Protein AF-A0A5R2MVV4-F1 (afdb_monomer_lite)

Sequence (108 aa):
FAVPTYVWEAGVRDVSDLHKFADKFGKKMYGIEPGSNQLMMDAIADPAFGLDGWHVVESSEAGMLSEVGYEIKEKQFIVFQGWAPHPMNTMYDFKYLTGGDKFFGPNF

Structure (mmCIF, N/CA/C/O backbone):
data_AF-A0A5R2MVV4-F1
#
_entry.id   AF-A0A5R2MVV4-F1
#
loop_
_atom_site.group_PDB
_atom_site.id
_atom_site.type_symbol
_atom_site.label_atom_id
_atom_site.label_alt_id
_atom_site.label_comp_id
_atom_site.label_asym_id
_atom_site.label_entity_id
_atom_site.label_seq_id
_atom_site.pdbx_PDB_ins_code
_atom_site.Cartn_x
_atom_site.Cartn_y
_atom_site.Cartn_z
_atom_site.occupancy
_atom_site.B_iso_or_equiv
_atom_site.auth_seq_id
_atom_site.auth_comp_id
_atom_site.auth_asym_id
_atom_site.auth_atom_id
_atom_site.pdbx_PDB_model_num
ATOM 1 N N . PHE A 1 1 ? 5.109 -0.021 -1.865 1.00 91.94 1 PHE A N 1
ATOM 2 C CA . PHE A 1 1 ? 3.655 0.163 -1.619 1.00 91.94 1 PHE A CA 1
ATOM 3 C C . PHE A 1 1 ? 3.444 0.653 -0.203 1.00 91.94 1 PHE A C 1
ATOM 5 O O . PHE A 1 1 ? 4.374 0.556 0.590 1.00 91.94 1 PHE A O 1
ATOM 12 N N . ALA A 1 2 ? 2.263 1.172 0.116 1.00 96.19 2 ALA A N 1
ATOM 13 C CA . ALA A 1 2 ? 1.977 1.720 1.435 1.00 96.19 2 ALA A CA 1
ATOM 14 C C . ALA A 1 2 ? 0.631 1.241 1.981 1.00 96.19 2 ALA A C 1
ATOM 16 O O . ALA A 1 2 ? -0.283 0.932 1.214 1.00 96.19 2 ALA A O 1
ATOM 17 N N . VAL A 1 3 ? 0.529 1.205 3.309 1.00 98.31 3 VAL A N 1
ATOM 18 C CA . VAL A 1 3 ? -0.703 0.928 4.061 1.00 98.31 3 VAL A CA 1
ATOM 19 C C . VAL A 1 3 ? -0.837 1.930 5.212 1.00 98.31 3 VAL A C 1
ATOM 21 O O . VAL A 1 3 ? 0.186 2.382 5.736 1.00 98.31 3 VAL A O 1
ATOM 24 N N . PRO A 1 4 ? -2.058 2.275 5.656 1.00 98.50 4 PRO A N 1
ATOM 25 C CA . PRO A 1 4 ? -2.253 3.127 6.828 1.00 98.50 4 PRO A CA 1
ATOM 26 C C . PRO A 1 4 ? -1.517 2.602 8.067 1.00 98.50 4 PRO A C 1
ATOM 28 O O . PRO A 1 4 ? -1.396 1.389 8.252 1.00 98.50 4 PRO A O 1
ATOM 31 N N . THR A 1 5 ? -1.078 3.488 8.964 1.00 98.31 5 THR A N 1
ATOM 32 C CA . THR A 1 5 ? -0.256 3.084 10.122 1.00 98.31 5 THR A CA 1
ATOM 33 C C . THR A 1 5 ? -0.954 2.045 11.004 1.00 98.31 5 THR A C 1
ATOM 35 O O . THR A 1 5 ? -0.318 1.088 11.431 1.00 98.31 5 THR A O 1
ATOM 38 N N . TYR A 1 6 ? -2.276 2.127 11.179 1.00 98.25 6 TYR A N 1
ATOM 39 C CA . TYR A 1 6 ? -3.031 1.128 11.948 1.00 98.25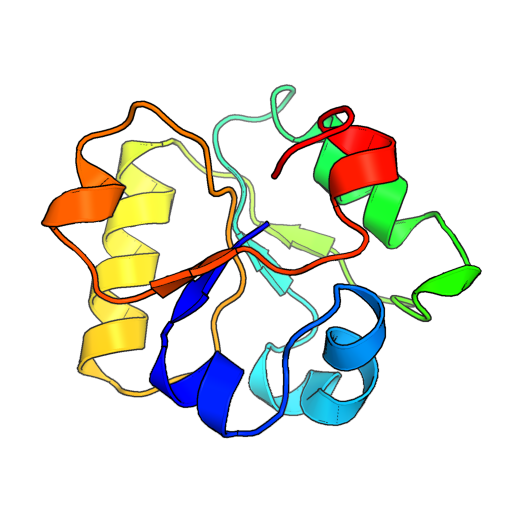 6 TYR A CA 1
ATOM 40 C C . TYR A 1 6 ? -3.076 -0.261 11.281 1.00 98.25 6 TYR A C 1
ATOM 42 O O . TYR A 1 6 ? -3.169 -1.277 11.967 1.00 98.25 6 TYR A O 1
ATOM 50 N N . VAL A 1 7 ? -2.995 -0.328 9.949 1.00 98.69 7 VAL A N 1
ATOM 51 C CA . VAL A 1 7 ? -2.886 -1.590 9.197 1.00 98.69 7 VAL A CA 1
ATOM 52 C C . VAL A 1 7 ? -1.483 -2.173 9.365 1.00 98.69 7 VAL A C 1
ATOM 54 O O . VAL A 1 7 ? -1.320 -3.375 9.578 1.00 98.69 7 VAL A O 1
ATOM 57 N N . TRP A 1 8 ? -0.468 -1.309 9.348 1.00 98.44 8 TRP A N 1
ATOM 58 C CA . TRP A 1 8 ? 0.915 -1.698 9.607 1.00 98.44 8 TRP A CA 1
ATOM 59 C C . TRP A 1 8 ? 1.118 -2.227 11.035 1.00 98.44 8 TRP A C 1
ATOM 61 O O . TRP A 1 8 ? 1.753 -3.262 11.253 1.00 98.44 8 TRP A O 1
ATOM 71 N N . GLU A 1 9 ? 0.526 -1.556 12.023 1.00 98.06 9 GLU A N 1
ATOM 72 C CA . GLU A 1 9 ? 0.525 -1.977 13.427 1.00 98.06 9 GLU A CA 1
ATOM 73 C C . GLU A 1 9 ? -0.227 -3.295 13.639 1.00 98.06 9 GLU A C 1
ATOM 75 O O . GLU A 1 9 ? 0.190 -4.102 14.470 1.00 98.06 9 GLU A O 1
ATOM 80 N N . ALA A 1 10 ? -1.264 -3.561 12.837 1.00 97.94 10 ALA A N 1
ATOM 81 C CA . ALA A 1 10 ? -1.973 -4.840 12.819 1.00 97.94 10 ALA A CA 1
ATOM 82 C C . ALA A 1 10 ? -1.145 -6.005 12.236 1.00 97.94 10 ALA A C 1
ATOM 84 O O . ALA A 1 10 ? -1.591 -7.151 12.298 1.00 97.94 10 ALA A O 1
ATOM 85 N N . GLY A 1 11 ? 0.053 -5.734 11.706 1.00 97.56 11 GLY A N 1
ATOM 86 C CA . GLY A 1 11 ? 1.016 -6.750 11.281 1.00 97.56 11 GLY A CA 1
ATOM 87 C C . GLY A 1 11 ? 1.288 -6.808 9.779 1.00 97.56 11 GLY A C 1
ATOM 88 O O . GLY A 1 11 ? 1.972 -7.731 9.352 1.00 97.56 11 GLY A O 1
ATOM 89 N N . VAL A 1 12 ? 0.789 -5.856 8.983 1.00 97.81 12 VAL A N 1
ATOM 90 C CA . VAL A 1 12 ? 1.092 -5.770 7.544 1.00 97.81 12 VAL A CA 1
ATOM 91 C C . VAL A 1 12 ? 2.330 -4.900 7.343 1.00 97.81 12 VAL A C 1
ATOM 93 O O . VAL A 1 12 ? 2.217 -3.680 7.231 1.00 97.81 12 VAL A O 1
ATOM 96 N N . ARG A 1 13 ? 3.523 -5.499 7.360 1.00 95.88 13 ARG A N 1
ATOM 97 C CA . ARG A 1 13 ? 4.793 -4.749 7.318 1.00 95.88 13 ARG A CA 1
ATOM 98 C C . ARG A 1 13 ? 5.599 -5.002 6.055 1.00 95.88 13 ARG A C 1
ATOM 100 O O . ARG A 1 13 ? 6.342 -4.118 5.642 1.00 95.88 13 ARG A O 1
ATOM 107 N N . ASP A 1 14 ? 5.396 -6.153 5.436 1.00 94.44 14 ASP A N 1
ATOM 108 C CA . ASP A 1 14 ? 5.978 -6.554 4.164 1.00 94.44 14 ASP A CA 1
ATOM 109 C C . ASP A 1 14 ? 4.883 -6.768 3.107 1.00 94.44 14 ASP A C 1
ATOM 111 O O . ASP A 1 14 ? 3.734 -7.066 3.444 1.00 94.44 14 ASP A O 1
ATOM 115 N N . VAL A 1 15 ? 5.213 -6.655 1.817 1.00 94.06 15 VAL A N 1
ATOM 116 C CA . VAL A 1 15 ? 4.267 -6.994 0.733 1.00 94.06 15 VAL A CA 1
ATOM 117 C C . VAL A 1 15 ? 3.764 -8.436 0.870 1.00 94.06 15 VAL A C 1
ATOM 119 O O . VAL A 1 15 ? 2.582 -8.696 0.641 1.00 94.06 15 VAL A O 1
ATOM 122 N N . SER A 1 16 ? 4.613 -9.359 1.335 1.00 93.62 16 SER A N 1
ATOM 123 C CA . SER A 1 16 ? 4.216 -10.742 1.618 1.00 93.62 16 SER A CA 1
ATOM 124 C C . SER A 1 16 ? 3.243 -10.863 2.789 1.00 93.62 16 SER A C 1
ATOM 126 O O . SER A 1 16 ? 2.636 -11.911 2.936 1.00 93.62 16 SER A O 1
ATOM 128 N N . ASP A 1 17 ? 3.016 -9.844 3.620 1.00 96.88 17 ASP A N 1
ATOM 129 C CA . ASP A 1 17 ? 2.013 -9.929 4.688 1.00 96.88 17 ASP A CA 1
ATOM 130 C C . ASP A 1 17 ? 0.582 -9.712 4.179 1.00 96.88 17 ASP A C 1
ATOM 132 O O . ASP A 1 17 ? -0.374 -10.102 4.855 1.00 96.88 17 ASP A O 1
ATOM 136 N N . LEU A 1 18 ? 0.407 -9.133 2.987 1.00 96.94 18 LEU A N 1
ATOM 137 C CA . LEU A 1 18 ? -0.908 -8.812 2.425 1.00 96.94 18 LEU A CA 1
ATOM 138 C C . LEU A 1 18 ? -1.808 -10.051 2.295 1.00 96.94 18 LEU A C 1
ATOM 140 O O . LEU A 1 18 ? -2.993 -9.982 2.629 1.00 96.94 18 LEU A O 1
ATOM 144 N N . HIS A 1 19 ? -1.256 -11.204 1.892 1.00 95.94 19 HIS A N 1
ATOM 145 C CA . HIS A 1 19 ? -2.040 -12.435 1.732 1.00 95.94 19 HIS A CA 1
ATOM 146 C C . HIS A 1 19 ? -2.669 -12.916 3.049 1.00 95.94 19 HIS A C 1
ATOM 148 O O . HIS A 1 19 ? -3.747 -13.509 3.031 1.00 95.94 19 HIS A O 1
ATOM 154 N N . LYS A 1 20 ? -2.052 -12.613 4.201 1.00 97.31 20 LYS A N 1
ATOM 155 C CA . LYS A 1 20 ? -2.559 -12.990 5.534 1.00 97.31 20 LYS A CA 1
ATOM 156 C C . LYS A 1 20 ? -3.867 -12.272 5.881 1.00 97.31 20 LYS A C 1
ATOM 158 O O . LYS A 1 20 ? -4.607 -12.728 6.748 1.00 97.31 20 LYS A O 1
ATOM 163 N N . PHE A 1 21 ? -4.152 -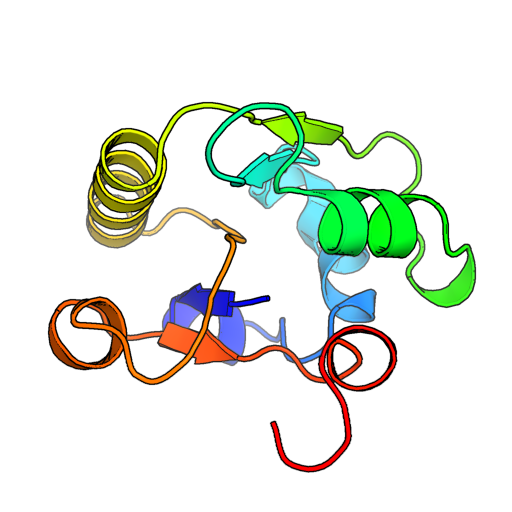11.163 5.199 1.00 97.88 21 PHE A N 1
ATOM 164 C CA . PHE A 1 21 ? -5.325 -10.315 5.408 1.00 97.88 21 PHE A CA 1
ATOM 165 C C . PHE A 1 21 ? -6.123 -10.105 4.113 1.00 97.88 21 PHE A C 1
ATOM 167 O O . PHE A 1 21 ? -6.849 -9.119 3.998 1.00 97.88 21 PHE A O 1
ATOM 174 N N . ALA A 1 22 ? -6.003 -11.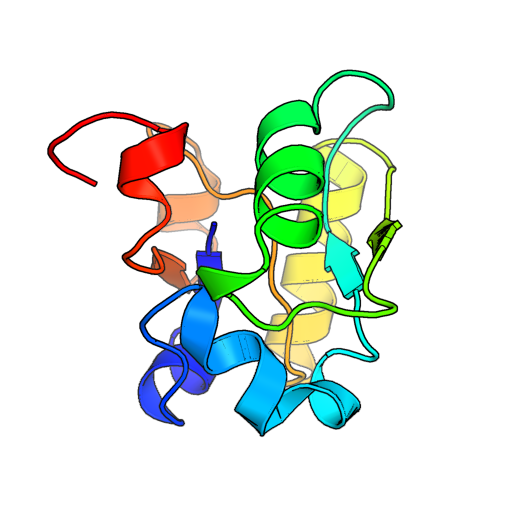017 3.142 1.00 97.56 22 ALA A N 1
ATOM 175 C CA . ALA A 1 22 ? -6.570 -10.871 1.800 1.00 97.56 22 ALA A CA 1
ATOM 176 C C . ALA A 1 22 ? -8.059 -10.483 1.784 1.00 97.56 22 ALA A C 1
ATOM 178 O O . ALA A 1 22 ? -8.454 -9.624 0.995 1.00 97.56 22 ALA A O 1
ATOM 179 N N . ASP A 1 23 ? -8.862 -11.051 2.689 1.00 97.56 23 ASP A N 1
ATOM 180 C CA . ASP A 1 23 ? -10.293 -10.747 2.804 1.00 97.56 23 ASP A CA 1
ATOM 181 C C . ASP A 1 23 ? -10.553 -9.293 3.216 1.00 97.56 23 ASP A C 1
ATOM 183 O O . ASP A 1 23 ? -11.496 -8.673 2.732 1.00 97.56 23 ASP A O 1
ATOM 187 N N . LYS A 1 24 ? -9.691 -8.717 4.065 1.00 98.12 24 LYS A N 1
ATOM 188 C CA . LYS A 1 24 ? -9.820 -7.321 4.508 1.00 98.12 24 LYS A CA 1
ATOM 189 C C . LYS A 1 24 ? -9.490 -6.325 3.402 1.00 98.12 24 LYS A C 1
ATOM 191 O O . LYS A 1 24 ? -10.075 -5.253 3.373 1.00 98.12 24 LYS A O 1
ATOM 196 N N . PHE A 1 25 ? -8.570 -6.686 2.510 1.00 98.31 25 PHE A N 1
ATOM 197 C CA . PHE A 1 25 ? -8.202 -5.876 1.347 1.00 98.31 25 PHE A CA 1
ATOM 198 C C . PHE A 1 25 ? -9.083 -6.154 0.121 1.00 98.31 25 PHE A C 1
ATOM 200 O O . PHE A 1 25 ? -8.896 -5.538 -0.927 1.00 98.31 25 PHE A O 1
ATOM 207 N N . GLY A 1 26 ? -9.985 -7.141 0.188 1.00 97.94 26 GLY A N 1
ATOM 208 C CA . GLY A 1 26 ? -10.762 -7.596 -0.967 1.00 97.94 26 GLY A CA 1
ATOM 209 C C . GLY A 1 26 ? -9.894 -8.052 -2.146 1.00 97.94 26 GLY A C 1
ATOM 210 O O . GLY A 1 26 ? -10.344 -7.983 -3.290 1.00 97.94 26 GLY A O 1
ATOM 211 N N . LYS A 1 27 ? -8.650 -8.473 -1.873 1.00 98.19 27 LYS A N 1
ATOM 212 C CA . LYS A 1 27 ? -7.613 -8.783 -2.870 1.00 98.19 27 LYS A CA 1
ATOM 213 C C . LYS A 1 27 ? -7.366 -7.656 -3.888 1.00 98.19 27 LYS A C 1
ATOM 215 O O . LYS A 1 27 ? -7.230 -7.904 -5.088 1.00 98.19 27 LYS A O 1
ATOM 220 N N . LYS A 1 28 ? -7.329 -6.407 -3.422 1.00 98.38 28 LYS A N 1
ATOM 221 C CA . LYS A 1 28 ? -7.122 -5.218 -4.259 1.00 98.38 28 LYS A CA 1
ATOM 222 C C . LYS A 1 28 ? -5.871 -4.454 -3.857 1.00 98.38 28 LYS A C 1
ATOM 224 O O . LYS A 1 28 ? -5.598 -4.279 -2.672 1.00 98.38 28 LYS A O 1
ATOM 229 N N . MET A 1 29 ? -5.166 -3.938 -4.857 1.00 97.81 29 MET A N 1
ATOM 230 C CA . MET A 1 29 ? -4.157 -2.893 -4.686 1.00 97.81 29 MET A CA 1
ATOM 231 C C . MET A 1 29 ? -4.583 -1.652 -5.461 1.00 97.81 29 MET A C 1
ATOM 233 O O . MET A 1 29 ? -4.975 -1.760 -6.618 1.00 97.81 29 MET A O 1
ATOM 237 N N . TYR A 1 30 ? -4.529 -0.480 -4.839 1.00 98.25 30 TYR A N 1
ATOM 238 C CA . TYR A 1 30 ? -5.032 0.753 -5.442 1.00 98.25 30 TYR A CA 1
ATOM 239 C C . TYR A 1 30 ? -3.901 1.515 -6.130 1.00 98.25 30 TYR A C 1
ATOM 241 O O . TYR A 1 30 ? -3.024 2.088 -5.476 1.00 98.25 30 TYR A O 1
ATOM 249 N N . GLY A 1 31 ? -3.923 1.469 -7.458 1.00 97.25 31 GLY A N 1
ATOM 250 C CA . GLY A 1 31 ? -2.988 2.150 -8.340 1.00 97.25 31 GLY A CA 1
ATOM 251 C C . GLY A 1 31 ? -3.525 3.491 -8.834 1.00 97.25 31 GLY A C 1
ATOM 252 O O . GLY A 1 31 ? -4.573 3.973 -8.402 1.00 97.25 31 GLY A O 1
ATOM 253 N N . ILE A 1 32 ? -2.791 4.085 -9.764 1.00 97.12 32 ILE A N 1
ATOM 254 C CA . ILE A 1 32 ? -3.100 5.368 -10.401 1.00 97.12 32 ILE A CA 1
ATOM 255 C C . ILE A 1 32 ? -3.568 5.133 -11.847 1.00 97.12 32 ILE A C 1
ATOM 257 O O . ILE A 1 32 ? -4.316 4.184 -12.097 1.00 97.12 32 ILE A O 1
ATOM 261 N N . GLU A 1 33 ? -3.188 5.985 -12.797 1.00 97.25 33 GLU A N 1
ATOM 262 C CA . GLU A 1 33 ? -3.620 5.887 -14.191 1.00 97.25 33 GLU A CA 1
ATOM 263 C C . GLU A 1 33 ? -3.218 4.553 -14.841 1.00 97.25 33 GLU A C 1
ATOM 265 O O . GLU A 1 33 ? -2.135 4.023 -14.558 1.00 97.25 33 GLU A O 1
ATOM 270 N N . PRO A 1 34 ? -4.048 4.028 -15.763 1.00 95.69 34 PRO A N 1
ATOM 271 C CA . PRO A 1 34 ? -3.682 2.875 -16.570 1.00 95.69 34 PRO A CA 1
ATOM 272 C C . PRO A 1 34 ? -2.313 3.047 -17.233 1.00 95.69 34 PRO A C 1
ATOM 274 O O . PRO A 1 34 ? -2.037 4.063 -17.873 1.00 95.69 34 PRO A O 1
ATOM 277 N N . GLY A 1 35 ? -1.458 2.036 -17.083 1.00 93.25 35 GLY A N 1
ATOM 278 C CA . GLY A 1 35 ? -0.087 2.037 -17.610 1.00 93.25 35 GLY A CA 1
ATOM 279 C C . GLY A 1 35 ? 0.994 2.533 -16.640 1.00 93.25 35 GLY A C 1
ATOM 280 O O . GLY A 1 35 ? 2.175 2.360 -16.932 1.00 93.25 35 GLY A O 1
ATOM 281 N N . SER A 1 36 ? 0.628 3.064 -15.469 1.00 93.81 36 SER A N 1
ATOM 282 C CA . SER A 1 36 ? 1.582 3.543 -14.448 1.00 93.81 36 SER A CA 1
ATOM 283 C C . SER A 1 36 ? 1.782 2.568 -13.275 1.00 93.81 36 SER A C 1
ATOM 285 O O . SER A 1 36 ? 2.541 2.842 -12.343 1.00 93.81 36 SER A O 1
ATOM 287 N N . ASN A 1 37 ? 1.115 1.412 -13.318 1.00 94.62 37 ASN A N 1
ATOM 288 C CA . ASN A 1 37 ? 0.992 0.483 -12.190 1.00 94.62 37 ASN A CA 1
ATOM 289 C C . ASN A 1 37 ? 1.900 -0.754 -12.296 1.00 94.62 37 ASN A C 1
ATOM 291 O O . ASN A 1 37 ? 1.700 -1.726 -11.568 1.00 94.62 37 ASN A O 1
ATOM 295 N N . GLN A 1 38 ? 2.889 -0.744 -13.199 1.00 93.38 38 GLN A N 1
ATOM 296 C CA . GLN A 1 38 ? 3.677 -1.935 -13.543 1.00 93.38 38 GLN A CA 1
ATOM 297 C C . GLN A 1 38 ? 4.284 -2.625 -12.315 1.00 93.38 38 GLN A C 1
ATOM 299 O O . GLN A 1 38 ? 4.158 -3.833 -12.177 1.00 93.38 38 GLN A O 1
ATOM 304 N N . LEU A 1 39 ? 4.837 -1.863 -11.366 1.00 90.88 39 LEU A N 1
ATOM 305 C CA . LEU A 1 39 ? 5.441 -2.435 -10.158 1.00 90.88 39 LEU A CA 1
ATOM 306 C C . LEU A 1 39 ? 4.432 -3.205 -9.291 1.00 90.88 39 LEU A C 1
ATOM 308 O O . LEU A 1 39 ? 4.791 -4.212 -8.689 1.00 90.88 39 LEU A O 1
ATOM 312 N N . MET A 1 40 ? 3.171 -2.763 -9.223 1.00 93.62 40 MET A N 1
ATOM 313 C CA . MET A 1 40 ? 2.123 -3.518 -8.523 1.00 93.62 40 MET A CA 1
ATOM 314 C C . MET A 1 40 ? 1.765 -4.797 -9.258 1.00 93.62 40 MET A C 1
ATOM 316 O O . MET A 1 40 ? 1.602 -5.835 -8.624 1.00 93.62 40 MET A O 1
ATOM 320 N N . MET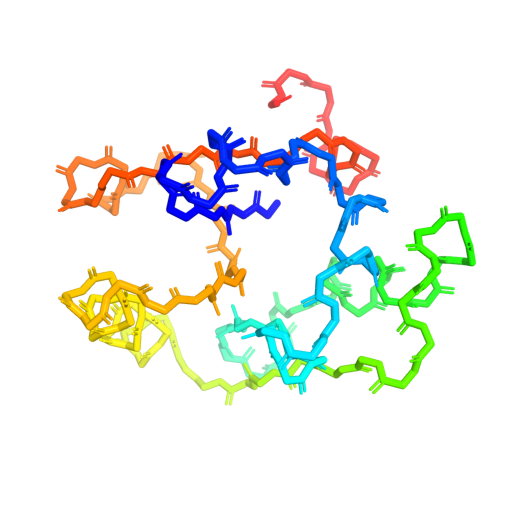 A 1 41 ? 1.653 -4.722 -10.584 1.00 94.50 41 MET A N 1
ATOM 321 C CA . MET A 1 41 ? 1.378 -5.894 -11.412 1.00 94.50 41 MET A CA 1
ATOM 322 C C . MET A 1 41 ? 2.494 -6.933 -11.256 1.00 94.50 41 MET A C 1
ATOM 324 O O . MET A 1 41 ? 2.208 -8.114 -11.077 1.00 94.50 41 MET A O 1
ATOM 328 N N . ASP A 1 42 ? 3.752 -6.487 -11.231 1.00 93.06 42 ASP A N 1
ATOM 329 C CA . ASP A 1 42 ? 4.914 -7.350 -11.021 1.00 93.06 42 ASP A CA 1
ATOM 330 C C . ASP A 1 42 ? 4.905 -7.981 -9.622 1.00 93.06 42 ASP A C 1
ATOM 332 O O . ASP A 1 42 ? 5.190 -9.167 -9.479 1.00 93.06 42 ASP A O 1
ATOM 336 N N . ALA A 1 43 ? 4.535 -7.221 -8.587 1.00 92.44 43 ALA A N 1
ATOM 337 C CA . ALA A 1 43 ? 4.407 -7.753 -7.233 1.00 92.44 43 ALA A CA 1
ATOM 338 C C . ALA A 1 43 ? 3.274 -8.781 -7.108 1.00 92.44 43 ALA A C 1
ATOM 340 O O . ALA A 1 43 ? 3.445 -9.788 -6.428 1.00 92.44 43 ALA A O 1
ATOM 341 N N . ILE A 1 44 ? 2.138 -8.564 -7.779 1.00 94.62 44 ILE A N 1
ATOM 342 C CA . ILE A 1 44 ? 1.043 -9.543 -7.832 1.00 94.62 44 ILE A CA 1
ATOM 343 C C . ILE A 1 44 ? 1.492 -10.822 -8.551 1.00 94.62 44 ILE A C 1
ATOM 345 O O . ILE A 1 44 ? 1.133 -11.920 -8.131 1.00 94.62 44 ILE A O 1
ATOM 349 N N . ALA A 1 45 ? 2.280 -10.684 -9.618 1.00 94.12 45 ALA A N 1
ATOM 350 C CA . ALA A 1 45 ? 2.781 -11.807 -10.404 1.00 94.12 45 ALA A CA 1
ATOM 351 C C . ALA A 1 45 ? 3.933 -12.577 -9.729 1.00 94.12 45 ALA A C 1
ATOM 353 O O . ALA A 1 45 ? 4.231 -13.699 -10.144 1.00 94.12 45 ALA A O 1
ATOM 354 N N . ASP A 1 46 ? 4.598 -12.002 -8.723 1.00 92.31 46 ASP A N 1
ATOM 355 C CA . ASP A 1 46 ? 5.701 -12.655 -8.019 1.00 92.31 46 ASP A CA 1
ATOM 356 C C . ASP A 1 46 ? 5.158 -13.660 -6.978 1.00 92.31 46 ASP A C 1
ATOM 358 O O . ASP A 1 46 ? 4.576 -13.263 -5.958 1.00 92.31 46 ASP A O 1
ATOM 362 N N . PRO A 1 47 ? 5.372 -14.977 -7.180 1.00 91.44 47 PRO A N 1
ATOM 363 C CA . PRO A 1 47 ? 4.834 -16.010 -6.297 1.00 91.44 47 PRO A CA 1
ATOM 364 C C . PRO A 1 47 ? 5.393 -15.930 -4.872 1.00 91.44 47 PRO A C 1
ATOM 366 O O . PRO A 1 47 ? 4.796 -16.496 -3.956 1.00 91.44 47 PRO A O 1
ATOM 369 N N . ALA A 1 48 ? 6.506 -15.220 -4.650 1.00 89.69 48 ALA A N 1
ATOM 370 C CA . ALA A 1 48 ? 7.062 -15.018 -3.316 1.00 89.69 48 ALA A CA 1
ATOM 371 C C . ALA A 1 48 ? 6.114 -14.248 -2.377 1.00 89.69 48 ALA A C 1
ATOM 373 O O . ALA A 1 48 ? 6.217 -14.406 -1.160 1.00 89.69 48 ALA A O 1
ATOM 374 N N . PHE A 1 49 ? 5.186 -13.445 -2.913 1.00 91.06 49 PHE A N 1
ATOM 375 C CA . PHE A 1 49 ? 4.250 -12.655 -2.104 1.00 91.06 49 PHE A CA 1
ATOM 376 C C . PHE A 1 49 ? 2.889 -13.327 -1.882 1.00 91.06 49 PHE A C 1
ATOM 378 O O . PHE A 1 49 ? 2.138 -12.892 -1.006 1.00 91.06 49 PHE A O 1
ATOM 385 N N . GLY A 1 50 ? 2.572 -14.396 -2.624 1.00 94.19 50 GLY A N 1
ATOM 386 C CA . GLY A 1 50 ? 1.325 -15.153 -2.455 1.00 94.19 50 GLY A CA 1
ATOM 387 C C . GLY A 1 50 ? 0.060 -14.348 -2.778 1.00 94.19 50 GLY A C 1
ATOM 388 O O . GLY A 1 50 ? -0.958 -14.492 -2.101 1.00 94.19 50 GLY A O 1
ATOM 389 N N . LEU A 1 51 ? 0.120 -13.472 -3.784 1.00 95.88 51 LEU A N 1
ATOM 390 C CA . LEU A 1 51 ? -0.969 -12.563 -4.164 1.00 95.88 51 LEU A CA 1
ATOM 391 C C . LEU A 1 51 ? -1.900 -13.150 -5.242 1.00 95.88 51 LEU A C 1
ATOM 393 O O . LEU A 1 51 ? -2.494 -12.423 -6.038 1.00 95.88 51 LEU A O 1
ATOM 397 N N . ASP A 1 52 ? -2.094 -14.469 -5.249 1.00 94.31 52 ASP A N 1
ATOM 398 C CA . ASP A 1 52 ? -2.976 -15.132 -6.211 1.00 94.31 52 ASP A CA 1
ATOM 399 C C . ASP A 1 52 ? -4.425 -14.611 -6.136 1.00 94.31 52 ASP A C 1
ATOM 401 O O . ASP A 1 52 ? -5.096 -14.612 -5.089 1.00 94.31 52 ASP A O 1
ATOM 405 N N . GLY A 1 53 ? -4.932 -14.175 -7.291 1.00 95.88 53 GLY A N 1
ATOM 406 C CA . GLY A 1 53 ? -6.267 -13.592 -7.434 1.00 95.88 53 GLY A CA 1
ATOM 407 C C . GLY A 1 53 ? -6.380 -12.142 -6.958 1.00 95.88 53 GLY A C 1
ATOM 408 O O . GLY A 1 53 ? -7.499 -11.636 -6.857 1.00 95.88 53 GLY A O 1
ATOM 409 N N . TRP A 1 54 ? -5.260 -11.481 -6.656 1.00 98.31 54 TRP A N 1
ATOM 410 C CA . TRP A 1 54 ? -5.231 -10.034 -6.489 1.00 98.31 54 TRP A CA 1
ATOM 411 C C . TRP A 1 54 ? -5.248 -9.322 -7.837 1.00 98.31 54 TRP A C 1
ATOM 413 O O . TRP A 1 54 ? -4.844 -9.871 -8.860 1.00 98.31 54 TRP A O 1
ATOM 423 N N . HIS A 1 55 ? -5.733 -8.086 -7.835 1.00 97.62 55 HIS A N 1
ATOM 424 C CA . HIS A 1 55 ? -5.702 -7.212 -9.001 1.00 97.62 55 HIS A CA 1
ATOM 425 C C . HIS A 1 55 ? -5.445 -5.766 -8.586 1.00 97.62 55 HIS A C 1
ATOM 427 O O . HIS A 1 55 ? -5.697 -5.370 -7.442 1.00 97.62 55 HIS A O 1
ATOM 433 N N . VAL A 1 56 ? -4.958 -4.975 -9.539 1.00 97.81 56 VAL A N 1
ATOM 434 C CA . VAL A 1 56 ? -4.824 -3.532 -9.365 1.00 97.81 56 VAL A CA 1
ATOM 435 C C . VAL A 1 56 ? -6.135 -2.858 -9.746 1.00 97.81 56 VAL A C 1
ATOM 437 O O . VAL A 1 56 ? -6.693 -3.108 -10.814 1.00 97.81 56 VAL A O 1
ATOM 440 N N . VAL A 1 57 ? -6.618 -1.990 -8.866 1.00 98.00 57 VAL A N 1
ATOM 441 C CA . VAL A 1 57 ? -7.684 -1.036 -9.156 1.00 98.00 57 VAL A CA 1
ATOM 442 C C . VAL A 1 57 ? -7.023 0.207 -9.739 1.00 98.00 57 VAL A C 1
ATOM 444 O O . VAL A 1 57 ? -6.340 0.941 -9.026 1.00 98.00 57 VAL A O 1
ATOM 447 N N . GLU A 1 58 ? -7.189 0.411 -11.042 1.00 97.25 58 GLU A N 1
ATOM 448 C CA . GLU A 1 58 ? -6.636 1.562 -11.760 1.00 97.25 58 GLU A CA 1
ATOM 449 C C . GLU A 1 58 ? -7.631 2.731 -11.758 1.00 97.25 58 GLU A C 1
ATOM 451 O O . GLU A 1 58 ? -8.842 2.537 -11.891 1.00 97.25 58 GLU A O 1
ATOM 456 N N . SER A 1 59 ? -7.128 3.955 -11.602 1.00 96.12 59 SER A N 1
ATOM 457 C CA . SER A 1 59 ? -7.942 5.174 -11.588 1.00 96.12 59 SER A CA 1
ATOM 458 C C . SER A 1 59 ? -7.140 6.392 -12.072 1.00 96.12 59 SER A C 1
ATOM 460 O O . SER A 1 59 ? -6.791 6.479 -13.246 1.00 96.12 59 SER A O 1
ATOM 462 N N . SER A 1 60 ? -6.858 7.334 -11.181 1.00 97.56 60 SER A N 1
ATOM 463 C CA . SER A 1 60 ? -5.919 8.442 -11.329 1.00 97.56 60 SER A CA 1
ATOM 464 C C . SER A 1 60 ? -5.245 8.681 -9.983 1.00 97.56 60 SER A C 1
ATOM 466 O O . SER A 1 60 ? -5.732 8.192 -8.961 1.00 97.56 60 SER A O 1
ATOM 468 N N . GLU A 1 61 ? -4.174 9.466 -9.937 1.00 96.88 61 GLU A N 1
ATOM 469 C CA . GLU A 1 61 ? -3.556 9.858 -8.664 1.00 96.88 61 GLU A CA 1
ATOM 470 C C . GLU A 1 61 ? -4.581 10.461 -7.687 1.00 96.88 61 GLU A C 1
ATOM 472 O O . GLU A 1 61 ? -4.700 10.025 -6.542 1.00 96.88 61 GLU A O 1
ATOM 477 N N . ALA A 1 62 ? -5.384 11.420 -8.153 1.00 97.62 62 ALA A N 1
ATOM 478 C CA . ALA A 1 62 ? -6.399 12.060 -7.323 1.00 97.62 62 ALA A CA 1
ATOM 479 C C . ALA A 1 62 ? -7.504 11.082 -6.882 1.00 97.62 62 ALA A C 1
ATOM 481 O O . ALA A 1 62 ? -7.993 11.171 -5.752 1.00 97.62 62 ALA A O 1
ATOM 482 N N . GLY A 1 63 ? -7.895 10.150 -7.759 1.00 98.00 63 GLY A N 1
ATOM 483 C CA . GLY A 1 63 ? -8.870 9.106 -7.445 1.00 98.00 63 GLY A CA 1
ATOM 484 C C . GLY A 1 63 ? -8.359 8.161 -6.360 1.00 98.00 63 GLY A C 1
ATOM 485 O O . GLY A 1 63 ? -9.039 7.953 -5.357 1.00 98.00 63 GLY A O 1
ATOM 486 N N . MET A 1 64 ? -7.125 7.682 -6.512 1.00 98.00 64 MET A N 1
ATOM 487 C CA . MET A 1 64 ? -6.450 6.826 -5.540 1.00 98.00 64 MET A CA 1
ATOM 488 C C . MET A 1 64 ? -6.338 7.504 -4.171 1.00 98.00 64 MET A C 1
ATOM 490 O O . MET A 1 64 ? -6.725 6.916 -3.164 1.00 98.00 64 MET A O 1
ATOM 494 N N . LEU A 1 65 ? -5.889 8.763 -4.113 1.00 98.06 65 LEU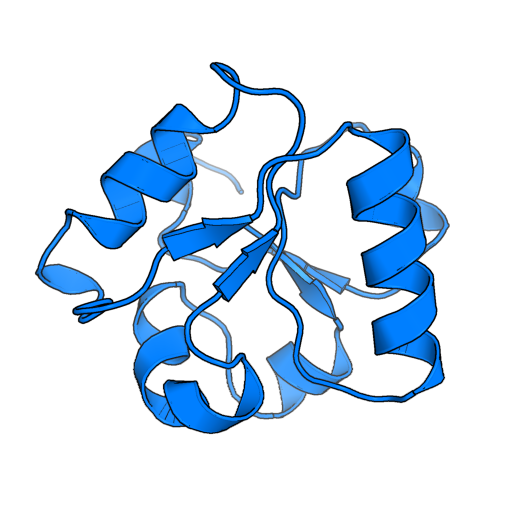 A N 1
ATOM 495 C CA . LEU A 1 65 ? -5.768 9.493 -2.843 1.00 98.06 65 LEU A CA 1
ATOM 496 C C . LEU A 1 65 ? -7.129 9.738 -2.178 1.00 98.06 65 LEU A C 1
ATOM 498 O O . LEU A 1 65 ? -7.231 9.683 -0.953 1.00 98.06 65 LEU A O 1
ATOM 502 N N . SER A 1 66 ? -8.176 9.985 -2.969 1.00 98.06 66 SER A N 1
ATOM 503 C CA . SER A 1 66 ? -9.538 10.149 -2.447 1.00 98.06 66 SER A CA 1
ATOM 504 C C . SER A 1 66 ? -10.031 8.867 -1.772 1.00 98.06 66 SER A C 1
ATOM 506 O O . SER A 1 66 ? -10.570 8.931 -0.666 1.00 98.06 66 SER A O 1
ATOM 508 N N . GLU A 1 67 ? -9.783 7.712 -2.392 1.00 98.06 67 GLU A N 1
ATOM 509 C CA . GLU A 1 67 ? -10.108 6.405 -1.817 1.00 98.06 67 GLU A CA 1
ATOM 510 C C . GLU A 1 67 ? -9.292 6.127 -0.547 1.00 98.06 67 GLU A C 1
ATOM 512 O O . GLU A 1 67 ? -9.853 5.759 0.482 1.00 98.06 67 GLU A O 1
ATOM 517 N N . VAL A 1 68 ? -7.979 6.387 -0.565 1.00 98.06 68 VAL A N 1
ATOM 518 C CA . VAL A 1 68 ? -7.116 6.263 0.625 1.00 98.06 68 VAL A CA 1
ATOM 519 C C . VAL A 1 68 ? -7.653 7.099 1.783 1.00 98.06 68 VAL A C 1
ATOM 521 O O . VAL A 1 68 ? -7.752 6.608 2.908 1.00 98.06 68 VAL A O 1
ATOM 524 N N . GLY A 1 69 ? -8.038 8.349 1.522 1.00 97.81 69 GLY A N 1
ATOM 525 C CA . GLY A 1 69 ? -8.638 9.214 2.533 1.00 97.81 69 GLY A CA 1
ATOM 526 C C . GLY A 1 69 ? -9.951 8.658 3.092 1.00 97.81 69 GLY A C 1
ATOM 527 O O . GLY A 1 69 ? -10.167 8.715 4.306 1.00 97.81 69 GLY A O 1
ATOM 528 N N . TYR A 1 70 ? -10.808 8.104 2.230 1.00 98.06 70 TYR A N 1
ATOM 529 C CA . TYR A 1 70 ? -12.064 7.470 2.631 1.00 98.06 70 TYR A CA 1
ATOM 530 C C . TYR A 1 70 ? -11.819 6.231 3.506 1.00 98.06 70 TYR A C 1
ATOM 532 O O . TYR A 1 70 ? -12.312 6.176 4.633 1.00 98.06 70 TYR A O 1
ATOM 540 N N . GLU A 1 71 ? -10.980 5.295 3.067 1.00 98.19 71 GLU A N 1
ATOM 541 C CA . GLU A 1 71 ? -10.723 4.050 3.802 1.00 98.19 71 GLU A CA 1
ATOM 542 C C . GLU A 1 71 ? -9.980 4.296 5.124 1.00 98.19 71 GLU A C 1
ATOM 544 O O . GLU A 1 71 ? -10.265 3.656 6.139 1.00 98.19 71 GLU A O 1
ATOM 549 N N . ILE A 1 72 ? -9.078 5.285 5.182 1.00 97.62 72 ILE A N 1
ATOM 550 C CA . ILE A 1 72 ? -8.449 5.714 6.443 1.00 97.62 72 ILE A CA 1
ATOM 551 C C . ILE A 1 72 ? -9.491 6.234 7.436 1.00 97.62 72 ILE A C 1
ATOM 553 O O . ILE A 1 72 ? -9.408 5.912 8.628 1.00 97.62 72 ILE A O 1
ATOM 557 N N . LYS A 1 73 ? -10.459 7.028 6.965 1.00 97.44 73 LYS A N 1
ATOM 558 C CA . LYS A 1 73 ? -11.542 7.563 7.795 1.00 97.44 73 LYS A CA 1
ATOM 559 C C . LYS A 1 73 ? -12.446 6.445 8.319 1.00 97.44 73 LYS A C 1
ATOM 561 O O . LYS A 1 73 ? -12.763 6.445 9.506 1.00 97.44 73 LYS A O 1
ATOM 566 N N . GLU A 1 74 ? -12.784 5.479 7.470 1.00 98.06 74 GLU A N 1
ATOM 567 C CA . GLU A 1 74 ? -13.619 4.321 7.815 1.00 98.06 74 GLU A CA 1
ATOM 568 C C . GLU A 1 74 ? -12.840 3.188 8.516 1.00 98.06 74 GLU A C 1
ATOM 570 O O . GLU A 1 74 ? -13.409 2.146 8.853 1.00 98.06 74 GLU A O 1
ATOM 575 N N . LYS A 1 75 ? -11.538 3.387 8.775 1.00 97.44 75 LYS A N 1
ATOM 576 C CA . LYS A 1 75 ? -10.625 2.418 9.410 1.00 97.44 75 LYS A CA 1
ATOM 577 C C . LYS A 1 75 ? -10.572 1.059 8.693 1.00 97.44 75 LYS A C 1
ATOM 579 O O . LYS A 1 75 ? -10.408 0.020 9.338 1.00 97.44 75 LYS A O 1
ATOM 584 N N . GLN A 1 76 ? -10.687 1.069 7.369 1.00 98.31 76 GLN A N 1
ATOM 585 C CA . GLN A 1 76 ? -10.636 -0.121 6.523 1.00 98.31 76 GLN A CA 1
ATOM 586 C C . GLN A 1 76 ? -9.237 -0.391 5.965 1.00 98.31 76 GLN A C 1
ATOM 588 O O . GLN A 1 76 ? -8.403 0.492 5.792 1.00 98.31 76 GLN A O 1
ATOM 593 N N . PHE A 1 77 ? -8.961 -1.656 5.665 1.00 98.62 77 PHE A N 1
ATOM 594 C CA . PHE A 1 77 ? -7.658 -2.058 5.152 1.00 98.62 77 PHE A CA 1
ATOM 595 C C . PHE A 1 77 ? -7.521 -1.651 3.683 1.00 98.62 77 PHE A C 1
ATOM 597 O O . PHE A 1 77 ? -8.242 -2.151 2.828 1.00 98.62 77 PHE A O 1
ATOM 604 N N . ILE A 1 78 ? -6.541 -0.795 3.388 1.00 98.62 78 ILE A N 1
ATOM 605 C CA . ILE A 1 78 ? -6.184 -0.402 2.023 1.00 98.62 78 ILE A CA 1
ATOM 606 C C . ILE A 1 78 ? -4.671 -0.489 1.815 1.00 98.62 78 ILE A C 1
ATOM 608 O O . ILE A 1 78 ? -3.888 -0.129 2.696 1.00 98.62 78 ILE A O 1
ATOM 612 N N . VAL A 1 79 ? -4.265 -0.982 0.645 1.00 98.19 79 VAL A N 1
ATOM 613 C CA . VAL A 1 79 ? -2.886 -0.927 0.151 1.00 98.19 79 VAL A CA 1
ATOM 614 C C . VAL A 1 79 ? -2.866 -0.164 -1.168 1.00 98.19 79 VAL A C 1
ATOM 616 O O . VAL A 1 79 ? -3.688 -0.415 -2.051 1.00 98.19 79 VAL A O 1
ATOM 619 N N . PHE A 1 80 ? -1.945 0.789 -1.295 1.00 97.38 80 PHE A N 1
ATOM 620 C CA . PHE A 1 80 ? -1.932 1.744 -2.403 1.00 97.38 80 PHE A CA 1
ATOM 621 C C . PHE A 1 80 ? -0.518 2.090 -2.887 1.00 97.38 80 PHE A C 1
ATOM 623 O O . PHE A 1 80 ? 0.500 1.709 -2.281 1.00 97.38 80 PHE A O 1
ATOM 630 N N . GLN A 1 81 ? -0.449 2.810 -4.012 1.00 94.44 81 GLN A N 1
ATOM 631 C CA . GLN A 1 81 ? 0.805 3.278 -4.599 1.00 94.44 81 GLN A CA 1
ATOM 632 C C . GLN A 1 81 ? 1.363 4.431 -3.768 1.00 94.44 81 GLN A C 1
ATOM 634 O O . GLN A 1 81 ? 0.960 5.576 -3.922 1.00 94.44 81 GLN A O 1
ATOM 639 N N . GLY A 1 82 ? 2.296 4.120 -2.870 1.00 92.19 82 GLY A N 1
ATOM 640 C CA . GLY A 1 82 ? 3.064 5.111 -2.120 1.00 92.19 82 GLY A CA 1
ATOM 641 C C . GLY A 1 82 ? 4.388 5.441 -2.815 1.00 92.19 82 GLY A C 1
ATOM 642 O O . GLY A 1 82 ? 5.073 4.524 -3.264 1.00 92.19 82 GLY A O 1
ATOM 643 N N . TRP A 1 83 ? 4.781 6.716 -2.832 1.00 90.81 83 TRP A N 1
ATOM 644 C CA . TRP A 1 83 ? 6.094 7.213 -3.246 1.00 90.81 83 TRP A CA 1
ATOM 645 C C . TRP A 1 83 ? 6.473 8.494 -2.488 1.00 90.81 83 TRP A C 1
ATOM 647 O O . TRP A 1 83 ? 5.624 9.232 -1.971 1.00 90.81 83 TRP A O 1
ATOM 657 N N . ALA A 1 84 ? 7.772 8.777 -2.451 1.00 88.00 84 ALA A N 1
ATOM 658 C CA . ALA A 1 84 ? 8.320 10.004 -1.900 1.00 88.00 84 ALA A CA 1
ATOM 659 C C . ALA A 1 84 ? 9.334 10.629 -2.879 1.00 88.00 84 ALA A C 1
ATOM 661 O O . ALA A 1 84 ? 10.046 9.890 -3.561 1.00 88.00 84 ALA A O 1
ATOM 662 N N . PRO A 1 85 ? 9.436 11.972 -2.932 1.00 91.69 85 PRO A N 1
ATOM 663 C CA . PRO A 1 85 ? 8.623 12.948 -2.199 1.00 91.69 85 PRO A CA 1
ATOM 664 C C . PRO A 1 85 ? 7.206 13.103 -2.787 1.00 91.69 85 PRO A C 1
ATOM 666 O O . PRO A 1 85 ? 7.035 13.133 -4.002 1.00 91.69 85 PRO A O 1
ATOM 669 N N . HIS A 1 86 ? 6.191 13.228 -1.921 1.00 94.69 86 HIS A N 1
ATOM 670 C CA . HIS A 1 86 ? 4.795 13.462 -2.323 1.00 94.69 86 HIS A CA 1
ATOM 671 C C . HIS A 1 86 ? 3.953 14.052 -1.167 1.00 94.69 86 HIS A C 1
ATOM 673 O O . HIS A 1 86 ? 4.143 13.592 -0.033 1.00 94.69 86 HIS A O 1
ATOM 679 N N . PRO A 1 87 ? 3.001 14.989 -1.399 1.00 94.19 87 PRO A N 1
ATOM 680 C CA . PRO A 1 87 ? 2.162 15.579 -0.344 1.00 94.19 87 PRO A CA 1
ATOM 681 C C . PRO A 1 87 ? 1.414 14.573 0.537 1.00 94.19 87 PRO A C 1
ATOM 683 O O . PRO A 1 87 ? 1.167 14.843 1.708 1.00 94.19 87 PRO A O 1
ATOM 686 N N . MET A 1 88 ? 1.089 13.383 0.028 1.00 95.50 88 MET A N 1
ATOM 687 C CA . MET A 1 88 ? 0.401 12.369 0.836 1.00 95.50 88 MET A CA 1
ATOM 688 C C . MET A 1 88 ? 1.171 11.978 2.105 1.00 95.50 88 MET A C 1
ATOM 690 O O . MET A 1 88 ? 0.539 11.671 3.107 1.00 95.50 88 MET A O 1
ATOM 694 N N . ASN A 1 89 ? 2.512 12.045 2.084 1.00 94.19 89 ASN A N 1
ATOM 695 C CA . ASN A 1 89 ? 3.376 11.693 3.221 1.00 94.19 89 ASN A CA 1
ATOM 696 C C . ASN A 1 89 ? 3.179 12.618 4.435 1.00 94.19 89 ASN A C 1
ATOM 698 O O . ASN A 1 89 ? 3.627 12.292 5.530 1.00 94.19 89 ASN A O 1
ATOM 702 N N . THR A 1 90 ? 2.545 13.779 4.246 1.00 94.19 90 THR A N 1
ATOM 703 C CA . THR A 1 90 ? 2.165 14.688 5.334 1.00 94.19 90 THR A CA 1
ATOM 704 C C . THR A 1 90 ? 0.653 14.756 5.543 1.00 94.19 90 THR A C 1
ATOM 706 O O . THR A 1 90 ? 0.217 15.085 6.642 1.00 94.19 90 THR A O 1
ATOM 709 N N . MET A 1 91 ? -0.151 14.448 4.518 1.00 93.62 91 MET A N 1
ATOM 710 C CA . MET A 1 91 ? -1.618 14.450 4.612 1.00 93.62 91 MET A CA 1
ATOM 711 C C . MET A 1 91 ? -2.186 13.207 5.303 1.00 93.62 91 MET A C 1
ATOM 713 O O . MET A 1 91 ? -3.221 13.300 5.962 1.00 93.62 91 MET A O 1
ATOM 717 N N . TYR A 1 92 ? -1.535 12.054 5.153 1.00 96.56 92 TYR A N 1
ATOM 718 C CA . TYR A 1 92 ? -2.001 10.779 5.690 1.00 96.56 92 TYR A CA 1
ATOM 719 C C . TYR A 1 92 ? -0.946 10.140 6.589 1.00 96.56 92 TYR A C 1
ATOM 721 O O . TYR A 1 92 ? 0.251 10.228 6.330 1.00 96.56 92 TYR A O 1
ATOM 729 N N . ASP A 1 93 ? -1.412 9.446 7.626 1.00 96.25 93 ASP A N 1
ATOM 730 C CA . ASP A 1 93 ? -0.562 8.631 8.491 1.00 96.25 93 ASP A CA 1
ATOM 731 C C . ASP A 1 93 ? -0.500 7.189 7.963 1.00 96.25 93 ASP A C 1
ATOM 733 O O . ASP A 1 93 ? -1.444 6.401 8.105 1.00 96.25 93 ASP A O 1
ATOM 737 N N . PHE A 1 94 ? 0.611 6.858 7.309 1.00 97.25 94 PHE A N 1
ATOM 738 C CA . PHE A 1 94 ? 0.843 5.556 6.694 1.00 97.25 94 PHE A CA 1
ATOM 739 C C . PHE A 1 94 ? 2.302 5.112 6.814 1.00 97.25 94 PHE A C 1
ATOM 741 O O . PHE A 1 94 ? 3.200 5.886 7.160 1.00 97.25 94 PHE A O 1
ATOM 748 N N . LYS A 1 95 ? 2.543 3.840 6.493 1.00 96.62 95 LYS A N 1
ATOM 749 C CA . LYS A 1 95 ? 3.873 3.232 6.424 1.00 96.62 95 LYS A CA 1
ATOM 750 C C . LYS A 1 95 ? 4.098 2.585 5.065 1.00 96.62 95 LYS A C 1
ATOM 752 O O . LYS A 1 95 ? 3.176 2.025 4.472 1.00 96.62 95 LYS A O 1
ATOM 757 N N . TYR A 1 96 ? 5.339 2.656 4.596 1.00 94.12 96 TYR A N 1
ATOM 758 C CA . TYR A 1 96 ? 5.793 1.878 3.452 1.00 94.12 96 TYR A CA 1
ATOM 759 C C . TYR A 1 96 ? 5.982 0.420 3.870 1.00 94.12 96 TYR A C 1
ATOM 761 O O . TYR A 1 96 ? 6.461 0.138 4.970 1.00 94.12 96 TYR A O 1
ATOM 769 N N . LEU A 1 97 ? 5.552 -0.493 3.003 1.00 92.94 97 LEU A N 1
ATOM 770 C CA . LEU A 1 97 ? 5.799 -1.920 3.158 1.00 92.94 97 LEU A CA 1
ATOM 771 C C . LEU A 1 97 ? 7.192 -2.263 2.636 1.00 92.94 97 LEU A C 1
ATOM 773 O O . LEU A 1 97 ? 7.540 -1.855 1.523 1.00 92.94 97 LEU A O 1
ATOM 777 N N . THR A 1 98 ? 7.927 -3.074 3.393 1.00 86.06 98 THR A N 1
ATOM 778 C CA . THR A 1 98 ? 9.180 -3.688 2.936 1.00 86.06 98 THR A CA 1
ATOM 779 C C . THR A 1 98 ? 8.913 -4.716 1.838 1.00 86.06 98 THR A C 1
ATOM 781 O O . THR A 1 98 ? 7.766 -5.094 1.585 1.00 86.06 98 THR A O 1
ATOM 784 N N . GLY A 1 99 ? 9.961 -5.137 1.125 1.00 73.50 99 GLY A N 1
ATOM 785 C CA . GLY A 1 99 ? 9.834 -6.070 -0.004 1.00 73.50 99 GLY A CA 1
ATOM 786 C C . GLY A 1 99 ? 9.396 -5.384 -1.304 1.00 73.50 99 GLY A C 1
ATOM 787 O O . GLY A 1 99 ? 9.617 -5.914 -2.393 1.00 73.50 99 GLY A O 1
ATOM 788 N N . GLY A 1 100 ? 8.888 -4.150 -1.202 1.00 62.25 100 GLY A N 1
ATOM 789 C CA . GLY A 1 100 ? 8.772 -3.216 -2.316 1.00 62.25 100 GLY A CA 1
ATOM 790 C C . GLY A 1 100 ? 10.131 -2.797 -2.885 1.00 62.25 100 GLY A C 1
ATOM 791 O O . GLY A 1 100 ? 10.211 -2.461 -4.057 1.00 62.25 100 GLY A O 1
ATOM 792 N N . ASP A 1 101 ? 11.213 -2.868 -2.114 1.00 61.09 101 ASP A N 1
ATOM 793 C CA . ASP A 1 101 ? 12.548 -2.375 -2.507 1.00 61.09 101 ASP A CA 1
ATOM 794 C C . ASP A 1 101 ? 13.125 -3.125 -3.712 1.00 61.09 101 ASP A C 1
ATOM 796 O O . ASP A 1 101 ? 13.906 -2.576 -4.486 1.00 61.09 101 ASP A O 1
ATOM 800 N N . LYS A 1 102 ? 12.675 -4.368 -3.934 1.00 59.75 102 LYS A N 1
ATOM 801 C CA . LYS A 1 102 ? 12.956 -5.136 -5.157 1.00 59.75 102 LYS A CA 1
ATOM 802 C C . LYS A 1 102 ? 12.404 -4.448 -6.418 1.00 59.75 102 LYS A C 1
ATOM 804 O O . LYS A 1 102 ? 12.937 -4.647 -7.505 1.00 59.75 102 LYS A O 1
ATOM 809 N N . PHE A 1 103 ? 11.364 -3.635 -6.258 1.00 60.25 103 PHE A N 1
ATOM 810 C CA . PHE A 1 103 ? 10.641 -2.915 -7.305 1.00 60.25 103 PHE A CA 1
ATOM 811 C C . PHE A 1 103 ? 10.959 -1.409 -7.325 1.00 60.25 103 PHE A C 1
ATOM 813 O O . PHE A 1 103 ? 10.929 -0.803 -8.391 1.00 60.25 103 PHE A O 1
ATOM 820 N N . PHE A 1 104 ? 11.291 -0.806 -6.176 1.00 59.44 104 PHE A N 1
ATOM 821 C CA . PHE A 1 104 ? 11.557 0.636 -6.036 1.00 59.44 104 PHE A CA 1
ATOM 822 C C . PHE A 1 104 ? 13.056 1.001 -5.888 1.00 59.44 104 PHE A C 1
ATOM 824 O O . PHE A 1 104 ? 13.410 2.163 -6.078 1.00 59.44 104 PHE A O 1
ATOM 831 N N . GLY A 1 105 ? 13.945 0.032 -5.618 1.00 50.44 105 GLY A N 1
ATOM 832 C CA . GLY A 1 105 ? 15.383 0.229 -5.363 1.00 50.44 105 GLY A CA 1
ATOM 833 C C . GLY A 1 105 ? 15.749 0.259 -3.865 1.00 50.44 105 GLY A C 1
ATOM 834 O O . GLY A 1 105 ? 14.863 0.378 -3.022 1.00 50.44 105 GLY A O 1
ATOM 835 N N . PRO A 1 106 ? 17.044 0.132 -3.494 1.00 41.31 106 PRO A N 1
ATOM 836 C CA . PRO A 1 106 ? 17.467 0.108 -2.091 1.00 41.31 106 PRO A CA 1
ATOM 837 C C . PRO A 1 106 ? 17.259 1.463 -1.386 1.00 41.31 106 PRO A C 1
ATOM 839 O O . PRO A 1 106 ? 17.554 2.510 -1.964 1.00 41.31 106 PRO A O 1
ATOM 842 N N . ASN A 1 107 ? 16.878 1.409 -0.101 1.00 46.44 107 ASN A N 1
ATOM 843 C CA . ASN A 1 107 ? 16.583 2.525 0.823 1.00 46.44 107 ASN A CA 1
ATOM 844 C C . ASN A 1 107 ? 15.162 3.115 0.773 1.00 46.44 107 ASN A C 1
ATOM 846 O O . ASN A 1 107 ? 15.002 4.328 0.934 1.00 46.44 107 ASN A O 1
ATOM 850 N N . PHE A 1 108 ? 14.150 2.260 0.641 1.00 44.88 108 PHE A N 1
ATOM 851 C CA . PHE A 1 108 ? 12.783 2.566 1.066 1.00 44.88 108 PHE A CA 1
ATOM 852 C C . PHE A 1 108 ? 12.262 1.501 2.033 1.00 44.88 108 PHE A C 1
ATOM 854 O O . PHE A 1 108 ? 12.971 0.485 2.197 1.00 44.88 108 PHE A O 1
#

Foldseek 3Di:
DKKAVVVVVVPQAALLCCVVVCVLAVLEEEEAAPPPCVLVVVSCVDVSSVSPPHDYDYYHPVVS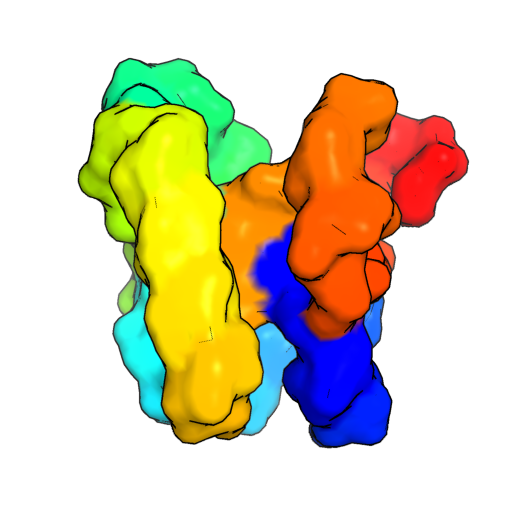VVVNVVCVVVVTIYHYDDDPPDPCVVVGHMDDHPPSCVVVPPDD

Secondary structure (DSSP, 8-state):
-EEEHHHHHTT--BGGGGGGGTTTTTTEEE--STTS-HHHHHHHH-GGG--TT-EEE---HHHHHHHHHHHHHTT----B---SS-THHHHS-EEEPBTTHHHH-S--

Radius of gyration: 12.49 Å; chains: 1; bounding box: 31×32×31 Å

pLDDT: mean 92.22, std 12.19, range [41.31, 98.69]